Protein AF-X1LQK5-F1 (afdb_monomer)

Organism: NCBI:txid412755

Radius of gyration: 18.45 Å; Cα contacts (8 Å, |Δi|>4): 143; chains: 1; bounding box: 46×51×40 Å

Sequence (132 aa):
MKFNLIEPLRYLFKDEVREVGLALSLPEDMVWRQPFPGPGLAIRIIGEVTKERLEILRAADWIVMNEIKKAKLYRQLWQSFAVLTGVKSVGVMGDHRTYGYLIAVRAINSEDAMTADWARLPYDLLARIPGR

Nearest PDB structures (foldseek):
  7sbc-assembly1_C  TM=9.625E-01  e=1.077E-14  Acinetobacter baumannii
  6jp9-assembly2_C  TM=9.704E-01  e=4.223E-14  Methanocaldococcus jannaschii DSM 2661
  1gpm-assembly1_C  TM=9.189E-01  e=8.361E-14  Escherichia coli K-12
  7mo6-assembly1_A  TM=9.109E-01  e=9.418E-13  Aspergillus fumigatus Af293
  7mo6-assembly1_B-2  TM=9.256E-01  e=2.706E-12  Aspergillus fumigatus Af293

Foldseek 3Di:
DDDDDDDPCVPPDLVRVLVVCVVVVHDNCVSLPADADPVGCCVLEADDDDPVLVVVQVVLFCLFQVLCVVVVCRNVWNDKGKGFYPDWDWDDDPPDIDIDTDIDIFTWHDDPVPDIDGDPDDVVSVVVSVVD

Structure (mmCIF, N/CA/C/O backbone):
data_AF-X1LQK5-F1
#
_entry.id   AF-X1LQK5-F1
#
loop_
_atom_site.group_PDB
_atom_site.id
_atom_site.type_symbol
_atom_site.label_atom_id
_atom_site.label_alt_id
_atom_site.label_comp_id
_atom_site.label_asym_id
_atom_site.label_entity_id
_atom_site.label_seq_id
_atom_site.pdbx_PDB_ins_code
_atom_site.Cartn_x
_atom_site.Cartn_y
_atom_site.Cartn_z
_atom_site.occupancy
_atom_site.B_iso_or_equiv
_atom_site.auth_seq_id
_atom_site.auth_comp_id
_atom_site.auth_asym_id
_atom_site.auth_atom_id
_atom_site.pdbx_PDB_model_num
ATOM 1 N N . MET A 1 1 ? 11.886 -32.932 7.835 1.00 56.44 1 MET A N 1
ATOM 2 C CA . MET A 1 1 ? 12.072 -33.051 6.371 1.00 56.44 1 MET A CA 1
ATOM 3 C C . MET A 1 1 ? 13.281 -32.221 5.970 1.00 56.44 1 MET A C 1
ATOM 5 O O . MET A 1 1 ? 13.381 -31.095 6.438 1.00 56.44 1 MET A O 1
ATOM 9 N N . LYS A 1 2 ? 14.203 -32.768 5.167 1.00 82.00 2 LYS A N 1
ATOM 10 C CA . LYS A 1 2 ? 15.262 -31.988 4.508 1.00 82.00 2 LYS A CA 1
ATOM 11 C C . LYS A 1 2 ? 14.814 -31.759 3.069 1.00 82.00 2 LYS A C 1
ATOM 13 O O . LYS A 1 2 ? 14.712 -32.720 2.315 1.00 82.00 2 LYS A O 1
ATOM 18 N N . PHE A 1 3 ? 14.475 -30.521 2.736 1.00 93.44 3 PHE A N 1
ATOM 19 C CA . PHE A 1 3 ? 14.130 -30.126 1.374 1.00 93.44 3 PHE A CA 1
ATOM 20 C C . PHE A 1 3 ? 15.345 -29.497 0.695 1.00 93.44 3 PHE A C 1
ATOM 22 O O . PHE A 1 3 ? 16.154 -28.851 1.360 1.00 93.44 3 PHE A O 1
ATOM 29 N N . ASN A 1 4 ? 15.442 -29.671 -0.623 1.00 94.12 4 ASN A N 1
ATOM 30 C CA . ASN A 1 4 ? 16.417 -28.969 -1.452 1.00 94.12 4 ASN A CA 1
ATOM 31 C C . ASN A 1 4 ? 15.799 -27.660 -1.956 1.00 94.12 4 ASN A C 1
ATOM 33 O O . ASN A 1 4 ? 14.667 -27.660 -2.442 1.00 94.12 4 ASN A O 1
ATOM 37 N N . LEU A 1 5 ? 16.541 -26.558 -1.844 1.00 95.38 5 LEU A N 1
ATOM 38 C CA . LEU A 1 5 ? 16.133 -25.250 -2.350 1.00 95.38 5 LEU A CA 1
ATOM 39 C C . LEU A 1 5 ? 16.508 -25.131 -3.835 1.00 95.38 5 LEU A C 1
ATOM 41 O O . LEU A 1 5 ? 17.668 -25.327 -4.193 1.00 95.38 5 LEU A O 1
ATOM 45 N N . ILE A 1 6 ? 15.534 -24.800 -4.686 1.00 96.38 6 ILE A N 1
ATOM 46 C CA . ILE A 1 6 ? 15.741 -24.516 -6.112 1.00 96.38 6 ILE A CA 1
ATOM 47 C C . ILE A 1 6 ? 15.308 -23.070 -6.370 1.00 96.38 6 ILE A C 1
ATOM 49 O O . ILE A 1 6 ? 14.157 -22.718 -6.118 1.00 96.38 6 ILE A O 1
ATOM 53 N N . GLU A 1 7 ? 16.221 -22.243 -6.882 1.00 97.00 7 GLU A N 1
ATOM 54 C CA . GLU A 1 7 ? 16.015 -20.804 -7.114 1.00 97.00 7 GLU A CA 1
ATOM 55 C C . GLU A 1 7 ? 16.122 -20.479 -8.619 1.00 97.00 7 GLU A C 1
ATOM 57 O O . GLU A 1 7 ? 17.139 -19.949 -9.068 1.00 97.00 7 GLU A O 1
ATOM 62 N N . PRO A 1 8 ? 15.102 -20.799 -9.439 1.00 96.06 8 PRO A N 1
ATOM 63 C CA . PRO A 1 8 ? 15.199 -20.729 -10.904 1.00 96.06 8 PRO A CA 1
ATOM 64 C C . PRO A 1 8 ? 15.409 -19.309 -11.452 1.00 96.06 8 PRO A C 1
ATOM 66 O O . PRO A 1 8 ? 15.861 -19.147 -12.579 1.00 96.06 8 PRO A O 1
ATOM 69 N N . LEU A 1 9 ? 15.093 -18.284 -10.657 1.00 96.69 9 LEU A N 1
ATOM 70 C CA . LEU A 1 9 ? 15.198 -16.872 -11.036 1.00 96.69 9 LEU A CA 1
ATOM 71 C C . LEU A 1 9 ? 16.442 -16.187 -10.448 1.00 96.69 9 LEU A C 1
ATOM 73 O O . LEU A 1 9 ? 16.568 -14.973 -10.553 1.00 96.69 9 LEU A O 1
ATOM 77 N N . ARG A 1 10 ? 17.351 -16.934 -9.801 1.00 96.31 10 ARG A N 1
ATOM 78 C CA . ARG A 1 10 ? 18.482 -16.372 -9.037 1.00 96.31 10 ARG A CA 1
ATOM 79 C C . ARG A 1 10 ? 19.419 -15.481 -9.860 1.00 96.31 10 ARG A C 1
ATOM 81 O O . ARG A 1 10 ? 20.050 -14.595 -9.294 1.00 96.31 10 ARG A O 1
ATOM 88 N N . TYR A 1 11 ? 19.533 -15.743 -11.159 1.00 96.69 11 TYR A N 1
ATOM 89 C CA . TYR A 1 11 ? 20.424 -15.015 -12.065 1.00 96.69 11 TYR A CA 1
ATOM 90 C C . TYR A 1 11 ? 19.730 -13.888 -12.835 1.00 96.69 11 TYR A C 1
ATOM 92 O O . TYR A 1 11 ? 20.365 -13.298 -13.699 1.00 96.69 11 TYR A O 1
ATOM 100 N N . LEU A 1 12 ? 18.454 -13.613 -12.547 1.00 95.81 12 LEU A N 1
ATOM 101 C CA . LEU A 1 12 ? 17.672 -12.591 -13.234 1.00 95.81 12 LEU A CA 1
ATOM 102 C C . LEU A 1 12 ? 17.447 -11.373 -12.333 1.00 95.81 12 LEU A C 1
ATOM 104 O O . LEU A 1 12 ? 17.091 -11.505 -11.157 1.00 95.81 12 LEU A O 1
ATOM 108 N N . PHE A 1 13 ? 17.581 -10.184 -12.908 1.00 92.88 13 PHE A N 1
ATOM 109 C CA . PHE A 1 13 ? 17.154 -8.926 -12.312 1.00 92.88 13 PHE A CA 1
ATOM 110 C C . PHE A 1 13 ? 15.636 -8.727 -12.427 1.00 92.88 13 PHE A C 1
ATOM 112 O O . PHE A 1 13 ? 14.898 -9.505 -13.036 1.00 92.88 13 PHE A O 1
ATOM 119 N N . LYS A 1 14 ? 15.115 -7.696 -11.753 1.00 90.69 14 LYS A N 1
ATOM 120 C CA . LYS A 1 14 ? 13.665 -7.508 -11.593 1.00 90.69 14 LYS A CA 1
ATOM 121 C C . LYS A 1 14 ? 12.948 -7.219 -12.914 1.00 90.69 14 LYS A C 1
ATOM 123 O O . LYS A 1 14 ? 11.799 -7.624 -13.071 1.00 90.69 14 LYS A O 1
ATOM 128 N N . ASP A 1 15 ? 13.589 -6.482 -13.804 1.00 92.12 15 ASP A N 1
ATOM 129 C CA . ASP A 1 15 ? 13.175 -6.216 -15.180 1.00 92.12 15 ASP A CA 1
ATOM 130 C C . ASP A 1 15 ? 13.166 -7.495 -16.026 1.00 92.12 15 ASP A C 1
ATOM 132 O O . ASP A 1 15 ? 12.126 -7.816 -16.598 1.00 92.12 15 ASP A O 1
ATOM 136 N N . GLU A 1 16 ? 14.227 -8.299 -15.981 1.00 96.56 16 GLU A N 1
ATOM 137 C CA . GLU A 1 16 ? 14.295 -9.585 -16.694 1.00 96.56 16 GLU A CA 1
ATOM 138 C C . GLU A 1 16 ? 13.205 -10.563 -16.216 1.00 96.56 16 GLU A C 1
ATOM 140 O O . GLU A 1 16 ? 12.517 -11.204 -17.011 1.00 96.56 16 GLU A O 1
ATOM 145 N N . VAL A 1 17 ? 12.950 -10.626 -14.902 1.00 96.56 17 VAL A N 1
ATOM 146 C CA . VAL A 1 17 ? 11.844 -11.426 -14.341 1.00 96.56 17 VAL A CA 1
ATOM 147 C C . VAL A 1 17 ? 10.480 -10.951 -14.859 1.00 96.56 17 VAL A C 1
ATOM 149 O O . VAL A 1 17 ? 9.570 -11.767 -15.032 1.00 96.56 17 VAL A O 1
ATOM 152 N N . ARG A 1 18 ? 10.302 -9.646 -15.111 1.00 95.50 18 ARG A N 1
ATOM 153 C CA . ARG A 1 18 ? 9.052 -9.121 -15.685 1.00 95.50 18 ARG A CA 1
ATOM 154 C C . ARG A 1 18 ? 8.891 -9.544 -17.140 1.00 95.50 18 ARG A C 1
ATOM 156 O O . ARG A 1 18 ? 7.794 -9.959 -17.506 1.00 95.50 18 ARG A O 1
ATOM 163 N N . GLU A 1 19 ? 9.953 -9.486 -17.937 1.00 96.88 19 GLU A N 1
ATOM 164 C CA . GLU A 1 19 ? 9.940 -9.940 -19.333 1.00 96.88 19 GLU A CA 1
ATOM 165 C C . GLU A 1 19 ? 9.590 -11.424 -19.440 1.00 96.88 19 GLU A C 1
ATOM 167 O O . GLU A 1 19 ? 8.695 -11.792 -20.202 1.00 96.88 19 GLU A O 1
ATOM 172 N N . VAL A 1 20 ? 10.201 -12.265 -18.597 1.00 97.38 20 VAL A N 1
ATOM 173 C CA . VAL A 1 20 ? 9.849 -13.689 -18.491 1.00 97.38 20 VAL A CA 1
ATOM 174 C C . VAL A 1 20 ? 8.370 -13.860 -18.139 1.00 97.38 20 VAL A C 1
ATOM 176 O O . VAL A 1 20 ? 7.677 -14.667 -18.756 1.00 97.38 20 VAL A O 1
ATOM 179 N N . GLY A 1 21 ? 7.853 -13.081 -17.184 1.00 97.19 21 GLY A N 1
ATOM 180 C CA . GLY A 1 21 ? 6.438 -13.116 -16.816 1.00 97.19 21 GLY A CA 1
ATOM 181 C C . GLY A 1 21 ? 5.501 -12.799 -17.987 1.00 97.19 21 GLY A C 1
ATOM 182 O O . GLY A 1 21 ? 4.507 -13.498 -18.180 1.00 97.19 21 GLY A O 1
ATOM 183 N N . LEU A 1 22 ? 5.833 -11.791 -18.796 1.00 97.12 22 LEU A N 1
ATOM 184 C CA . LEU A 1 22 ? 5.057 -11.429 -19.987 1.00 97.12 22 LEU A CA 1
ATOM 185 C C . LEU A 1 22 ? 5.143 -12.505 -21.078 1.00 97.12 22 LEU A C 1
ATOM 187 O O . LEU A 1 22 ? 4.121 -12.856 -21.661 1.00 97.12 22 LEU A O 1
ATOM 191 N N . ALA A 1 23 ? 6.327 -13.077 -21.314 1.00 97.38 23 ALA A N 1
ATOM 192 C CA . ALA A 1 23 ? 6.515 -14.168 -22.272 1.00 97.38 23 ALA A CA 1
ATOM 193 C C . ALA A 1 23 ? 5.710 -15.425 -21.892 1.00 97.38 23 ALA A C 1
ATOM 195 O O . ALA A 1 23 ? 5.200 -16.133 -22.758 1.00 97.38 23 ALA A O 1
ATOM 196 N N . LEU A 1 24 ? 5.528 -15.665 -20.590 1.00 97.56 24 LEU A N 1
ATOM 197 C CA . LEU A 1 24 ? 4.669 -16.722 -20.048 1.00 97.56 24 LEU A CA 1
ATOM 198 C C . LEU A 1 24 ? 3.173 -16.360 -20.031 1.00 97.56 24 LEU A C 1
ATOM 200 O O . LEU A 1 24 ? 2.372 -17.111 -19.478 1.00 97.56 24 LEU A 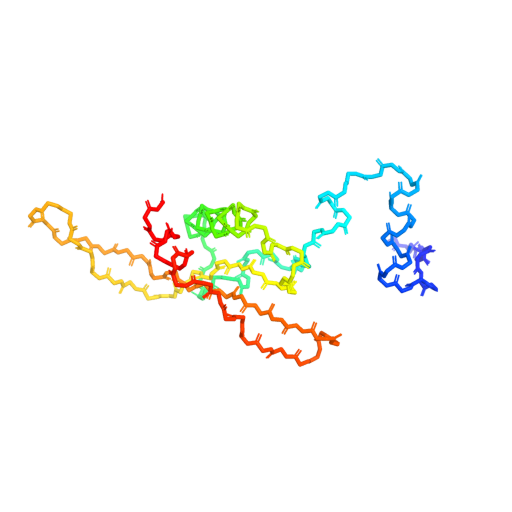O 1
ATOM 204 N N . SER A 1 25 ? 2.779 -15.234 -20.636 1.00 97.62 25 SER A N 1
ATOM 205 C CA . SER A 1 25 ? 1.391 -14.752 -20.690 1.00 97.62 25 SER A CA 1
ATOM 206 C C . SER A 1 25 ? 0.767 -14.479 -19.314 1.00 97.62 25 SER A C 1
ATOM 208 O O . SER A 1 25 ? -0.446 -14.608 -19.134 1.00 97.62 25 SER A O 1
ATOM 210 N N . LEU A 1 26 ? 1.576 -14.087 -18.323 1.00 97.75 26 LEU A N 1
ATOM 211 C CA . LEU A 1 26 ? 1.046 -13.611 -17.047 1.00 97.75 26 LEU A CA 1
ATOM 212 C C . LEU A 1 26 ? 0.349 -12.250 -17.228 1.00 97.75 26 LEU A C 1
ATOM 214 O O . LEU A 1 26 ? 0.836 -11.416 -17.995 1.00 97.75 26 LEU A O 1
ATOM 218 N N . PRO A 1 27 ? -0.749 -11.980 -16.494 1.00 97.31 27 PRO A N 1
ATOM 219 C CA . PRO A 1 27 ? -1.429 -10.691 -16.554 1.00 97.31 27 PRO A CA 1
ATOM 220 C C . PRO A 1 27 ? -0.487 -9.514 -16.277 1.00 97.31 27 PRO A C 1
ATOM 222 O O . PRO A 1 27 ? 0.271 -9.520 -15.301 1.00 97.31 27 PRO A O 1
ATOM 225 N N . GLU A 1 28 ? -0.552 -8.482 -17.122 1.00 94.75 28 GLU A N 1
ATOM 226 C CA . GLU A 1 28 ? 0.334 -7.317 -17.029 1.00 94.75 28 GLU A CA 1
ATOM 227 C C . GLU A 1 28 ? 0.201 -6.617 -15.664 1.00 94.75 28 GLU A C 1
ATOM 229 O O . GLU A 1 28 ? 1.194 -6.244 -15.038 1.00 94.75 28 GLU A O 1
ATOM 234 N N . ASP A 1 29 ? -1.016 -6.499 -15.141 1.00 92.81 29 ASP A N 1
ATOM 235 C CA . ASP A 1 29 ? -1.280 -5.892 -13.836 1.00 92.81 29 ASP A CA 1
ATOM 236 C C . ASP A 1 29 ? -0.639 -6.661 -12.669 1.00 92.81 29 ASP A C 1
ATOM 238 O O . ASP A 1 29 ? -0.292 -6.056 -11.650 1.00 92.81 29 ASP A O 1
ATOM 242 N N . MET A 1 30 ? -0.425 -7.971 -12.824 1.00 94.62 30 MET A N 1
ATOM 243 C CA . MET A 1 30 ? 0.315 -8.791 -11.869 1.00 94.62 30 MET A CA 1
ATOM 244 C C . MET A 1 30 ? 1.829 -8.600 -12.010 1.00 94.62 30 MET A C 1
ATOM 246 O O . MET A 1 30 ? 2.516 -8.426 -11.001 1.00 94.62 30 MET A O 1
ATOM 250 N N . VAL A 1 31 ? 2.350 -8.600 -13.242 1.00 96.12 31 VAL A N 1
ATOM 251 C CA . VAL A 1 31 ? 3.786 -8.427 -13.534 1.00 96.12 31 VAL A CA 1
ATOM 252 C C . VAL A 1 31 ? 4.298 -7.066 -13.046 1.00 96.12 31 VAL A C 1
ATOM 254 O O . VAL A 1 31 ? 5.375 -6.962 -12.450 1.00 96.12 31 VAL A O 1
ATOM 257 N N . TRP A 1 32 ? 3.497 -6.020 -13.245 1.00 93.88 32 TRP A N 1
ATOM 258 C CA . TRP A 1 32 ? 3.825 -4.641 -12.876 1.00 93.88 32 TRP A CA 1
ATOM 259 C C . TRP A 1 32 ? 3.277 -4.222 -11.511 1.00 93.88 32 TRP A C 1
ATOM 261 O O . TRP A 1 32 ? 3.302 -3.038 -11.169 1.00 93.88 32 TRP A O 1
ATOM 271 N N . ARG A 1 33 ? 2.797 -5.173 -10.704 1.00 95.31 33 ARG A N 1
ATOM 272 C CA . ARG A 1 33 ? 2.317 -4.882 -9.354 1.00 95.31 33 ARG A CA 1
ATOM 273 C C . ARG A 1 33 ? 3.447 -4.302 -8.501 1.00 95.31 33 ARG A C 1
ATOM 275 O O . ARG A 1 33 ? 4.557 -4.838 -8.466 1.00 95.31 33 ARG A O 1
ATOM 282 N N . GLN A 1 34 ? 3.139 -3.230 -7.774 1.00 95.44 34 GLN A N 1
ATOM 283 C CA . GLN A 1 34 ? 4.045 -2.663 -6.775 1.00 95.44 34 GLN A CA 1
ATOM 284 C C . GLN A 1 34 ? 4.418 -3.722 -5.719 1.00 95.44 34 GLN A C 1
ATOM 286 O O . GLN A 1 34 ? 3.603 -4.600 -5.407 1.00 95.44 34 GLN A O 1
ATOM 291 N N . PRO A 1 35 ? 5.631 -3.656 -5.143 1.00 93.56 35 PRO A N 1
ATOM 292 C CA . PRO A 1 35 ? 6.057 -4.613 -4.133 1.00 93.56 35 PRO A CA 1
ATOM 293 C C . PRO A 1 35 ? 5.140 -4.565 -2.906 1.00 93.56 35 PRO A C 1
ATOM 295 O O . PRO A 1 35 ? 4.791 -3.492 -2.403 1.00 93.56 35 PRO A O 1
ATOM 298 N N . PHE A 1 36 ? 4.772 -5.747 -2.412 1.00 95.81 36 PHE A N 1
ATOM 299 C CA . PHE A 1 36 ? 3.947 -5.928 -1.222 1.00 95.81 36 PHE A CA 1
ATOM 300 C C . PHE A 1 36 ? 4.744 -6.711 -0.169 1.00 95.81 36 PHE A C 1
ATOM 302 O O . PHE A 1 36 ? 5.326 -7.743 -0.507 1.00 95.81 36 PHE A O 1
ATOM 309 N N . PRO A 1 37 ? 4.824 -6.224 1.080 1.00 95.19 37 PRO A N 1
ATOM 310 C CA . PRO A 1 37 ? 5.684 -6.813 2.103 1.00 95.19 37 PRO A CA 1
ATOM 311 C C . PRO A 1 37 ? 5.188 -8.200 2.531 1.00 95.19 37 PRO A C 1
ATOM 313 O O . PRO A 1 37 ? 3.984 -8.445 2.554 1.00 95.19 37 PRO A O 1
ATOM 316 N N . GLY A 1 38 ? 6.105 -9.081 2.945 1.00 96.38 38 GLY A N 1
ATOM 317 C CA . GLY A 1 38 ? 5.774 -10.433 3.425 1.00 96.38 38 GLY A CA 1
ATOM 318 C C . GLY A 1 38 ? 4.751 -10.455 4.576 1.00 96.38 38 GLY A C 1
ATOM 319 O O . GLY A 1 38 ? 3.735 -11.133 4.453 1.00 96.38 38 GLY A O 1
ATOM 320 N N . PRO A 1 39 ? 4.932 -9.655 5.647 1.00 96.56 39 PRO A N 1
ATOM 321 C CA . PRO A 1 39 ? 3.929 -9.493 6.712 1.00 96.56 39 PRO A CA 1
ATOM 322 C C . PRO A 1 39 ? 2.619 -8.803 6.275 1.00 96.56 39 PRO A C 1
ATOM 324 O O . PRO A 1 39 ? 1.679 -8.671 7.059 1.00 96.56 39 PRO A O 1
ATOM 327 N N . GLY A 1 40 ? 2.554 -8.313 5.036 1.00 96.75 40 GLY A N 1
ATOM 328 C CA . GLY A 1 40 ? 1.379 -7.705 4.433 1.00 96.75 40 GLY A CA 1
ATOM 329 C C . GLY A 1 40 ? 0.857 -6.471 5.161 1.00 96.75 40 GLY A C 1
ATOM 330 O O . GLY A 1 40 ? 1.601 -5.538 5.465 1.00 96.75 40 GLY A O 1
ATOM 331 N N . LEU A 1 41 ? -0.453 -6.450 5.413 1.00 97.69 41 LEU A N 1
ATOM 332 C CA . LEU A 1 41 ? -1.131 -5.307 6.031 1.00 97.69 41 LEU A CA 1
ATOM 333 C C . LEU A 1 41 ? -0.784 -5.122 7.512 1.00 97.69 41 LEU A C 1
ATOM 335 O O . LEU A 1 41 ? -0.994 -4.033 8.035 1.00 97.69 41 LEU A O 1
ATOM 339 N N . ALA A 1 42 ? -0.230 -6.139 8.181 1.00 97.50 42 ALA A N 1
ATOM 340 C CA . ALA A 1 42 ? 0.105 -6.056 9.600 1.00 97.50 42 ALA A CA 1
ATOM 341 C C . ALA A 1 42 ? 1.083 -4.907 9.889 1.00 97.50 42 ALA A C 1
ATOM 343 O O . ALA A 1 42 ? 0.879 -4.151 10.829 1.00 97.50 42 ALA A O 1
ATOM 344 N N . ILE A 1 43 ? 2.081 -4.700 9.022 1.00 97.31 43 ILE A N 1
ATOM 345 C CA . ILE A 1 43 ? 3.058 -3.607 9.175 1.00 97.31 43 ILE A CA 1
ATOM 346 C C . ILE A 1 43 ? 2.548 -2.247 8.675 1.00 97.31 43 ILE A C 1
ATOM 348 O O . ILE A 1 43 ? 3.263 -1.250 8.734 1.00 97.31 43 ILE A O 1
ATOM 352 N N . ARG A 1 44 ? 1.324 -2.199 8.143 1.00 98.31 44 ARG A N 1
ATOM 353 C CA . ARG A 1 44 ? 0.632 -0.968 7.737 1.00 98.31 44 ARG A CA 1
ATOM 354 C C . ARG A 1 44 ? -0.412 -0.531 8.770 1.00 98.31 44 ARG A C 1
ATOM 356 O O . ARG A 1 44 ? -1.106 0.458 8.551 1.00 98.31 44 ARG A O 1
ATOM 363 N N . ILE A 1 45 ? -0.526 -1.250 9.886 1.00 98.38 45 ILE A N 1
ATOM 364 C CA . ILE A 1 45 ? -1.325 -0.866 11.047 1.00 98.38 45 ILE A CA 1
ATOM 365 C C . ILE A 1 45 ? -0.354 -0.476 12.154 1.00 98.38 45 ILE A C 1
ATOM 367 O O . ILE A 1 45 ? 0.484 -1.272 12.564 1.00 98.38 45 ILE A O 1
ATOM 371 N N . ILE A 1 46 ? -0.470 0.749 12.659 1.00 97.62 46 ILE A N 1
ATOM 372 C CA . ILE A 1 46 ? 0.300 1.167 13.830 1.00 97.62 46 ILE A CA 1
ATOM 373 C C . ILE A 1 46 ? -0.409 0.650 15.082 1.00 97.62 46 ILE A C 1
ATOM 375 O O . ILE A 1 46 ? -1.557 1.018 15.344 1.00 97.62 46 ILE A O 1
ATOM 379 N N . GLY A 1 47 ? 0.271 -0.205 15.845 1.00 95.50 47 GLY A N 1
ATOM 380 C CA . GLY A 1 47 ? -0.266 -0.845 17.047 1.00 95.50 47 GLY A CA 1
ATOM 381 C C . GLY A 1 47 ? -0.879 -2.217 16.769 1.00 95.50 47 GLY A C 1
ATOM 382 O O . GLY A 1 47 ? -0.427 -2.945 15.890 1.00 95.50 47 GLY A O 1
ATOM 383 N N . GLU A 1 48 ? -1.898 -2.583 17.546 1.00 96.38 48 GLU A N 1
ATOM 384 C CA . GLU A 1 48 ? -2.501 -3.917 17.494 1.00 96.38 48 GLU A CA 1
ATOM 385 C C . GLU A 1 48 ? -3.188 -4.207 16.149 1.00 96.38 48 GLU A C 1
ATOM 387 O O . GLU A 1 48 ? -3.888 -3.361 15.579 1.00 96.38 48 GLU A O 1
ATOM 392 N N . VAL A 1 49 ? -3.011 -5.435 15.658 1.00 98.00 49 VAL A N 1
ATOM 393 C CA . VAL A 1 49 ? -3.621 -5.934 14.424 1.00 98.00 49 VAL A CA 1
ATOM 394 C C . VAL A 1 49 ? -4.867 -6.742 14.774 1.00 98.00 49 VAL A C 1
ATOM 396 O O . VAL A 1 49 ? -4.781 -7.912 15.136 1.00 98.00 49 VAL A O 1
ATOM 399 N N . THR A 1 50 ? -6.036 -6.122 14.628 1.00 98.12 50 THR A N 1
ATOM 400 C CA . THR A 1 50 ? -7.338 -6.780 14.813 1.00 98.12 50 THR A CA 1
ATOM 401 C C . THR A 1 50 ? -8.055 -6.964 13.476 1.00 98.12 50 THR A C 1
ATOM 403 O O . THR A 1 50 ? -7.742 -6.296 12.485 1.00 98.12 50 THR A O 1
ATOM 406 N N . LYS A 1 51 ? -9.046 -7.865 13.429 1.00 98.12 51 LYS A N 1
ATOM 407 C CA . LYS A 1 51 ? -9.856 -8.107 12.223 1.00 98.12 51 LYS A CA 1
ATOM 408 C C . LYS A 1 51 ? -10.544 -6.831 11.723 1.00 98.12 51 LYS A C 1
ATOM 410 O O . LYS A 1 51 ? -10.458 -6.529 10.538 1.00 98.12 51 LYS A O 1
ATOM 415 N N . GLU A 1 52 ? -11.140 -6.065 12.631 1.00 97.25 52 GLU A N 1
ATOM 416 C CA . GLU A 1 52 ? -11.804 -4.791 12.334 1.00 97.25 52 GLU A CA 1
ATOM 417 C C . GLU A 1 52 ? -10.824 -3.766 11.739 1.00 97.25 52 GLU A C 1
ATOM 419 O O . GLU A 1 52 ? -11.070 -3.185 10.684 1.00 97.25 52 GLU A O 1
ATOM 424 N N . ARG A 1 53 ? -9.648 -3.596 12.357 1.00 97.69 53 ARG A N 1
ATOM 425 C CA . ARG A 1 53 ? -8.604 -2.683 11.860 1.00 97.69 53 ARG A CA 1
ATOM 426 C C . ARG A 1 53 ? -8.094 -3.101 10.479 1.00 97.69 53 ARG A C 1
ATOM 428 O O . ARG A 1 53 ? -7.836 -2.249 9.631 1.00 97.69 53 ARG A O 1
ATOM 435 N N . LEU A 1 54 ? -7.986 -4.405 10.228 1.00 98.25 54 LEU A N 1
ATOM 436 C CA . LEU A 1 54 ? -7.647 -4.937 8.909 1.00 98.25 54 LEU A CA 1
ATOM 437 C C . LEU A 1 54 ? -8.737 -4.658 7.870 1.00 98.25 54 LEU A C 1
ATOM 439 O O . LEU A 1 54 ? -8.402 -4.366 6.727 1.00 98.25 54 LEU A O 1
ATOM 443 N N . GLU A 1 55 ? -10.016 -4.754 8.226 1.00 98.19 55 GLU A N 1
ATOM 444 C CA . GLU A 1 55 ? -11.128 -4.431 7.321 1.00 98.19 55 GLU A CA 1
ATOM 445 C C . GLU A 1 55 ? -11.113 -2.951 6.926 1.00 98.19 55 GLU A C 1
ATOM 447 O O . GLU A 1 55 ? -11.145 -2.645 5.733 1.00 98.19 55 GLU A O 1
ATOM 452 N N . ILE A 1 56 ? -10.927 -2.052 7.898 1.00 97.50 56 ILE A N 1
ATOM 453 C CA . ILE A 1 56 ? -10.780 -0.609 7.656 1.00 97.50 56 ILE A CA 1
ATOM 454 C C . ILE A 1 56 ? -9.596 -0.338 6.724 1.00 97.50 56 ILE A C 1
ATOM 456 O O . ILE A 1 56 ? -9.730 0.361 5.719 1.00 97.50 56 ILE A O 1
ATOM 460 N N . LEU A 1 57 ? -8.430 -0.915 7.030 1.00 98.44 57 LEU A N 1
ATOM 461 C CA . LEU A 1 57 ? -7.235 -0.700 6.225 1.00 98.44 57 LEU A CA 1
ATOM 462 C C . LEU A 1 57 ? -7.382 -1.266 4.806 1.00 98.44 57 LEU A C 1
ATOM 464 O O . LEU A 1 57 ? -6.937 -0.622 3.863 1.00 98.44 57 LEU A O 1
ATOM 468 N N . ARG A 1 58 ? -8.009 -2.436 4.623 1.00 98.56 58 ARG A N 1
ATOM 469 C CA . ARG A 1 58 ? -8.261 -3.001 3.284 1.00 98.56 58 ARG A CA 1
ATOM 470 C C . ARG A 1 58 ? -9.124 -2.072 2.437 1.00 98.56 58 ARG A C 1
ATOM 472 O O . ARG A 1 58 ? -8.805 -1.868 1.269 1.00 98.56 58 ARG A O 1
ATOM 479 N N . ALA A 1 59 ? -10.186 -1.515 3.019 1.00 98.25 59 ALA A N 1
ATOM 480 C CA . ALA A 1 59 ? -11.056 -0.575 2.321 1.00 98.25 59 ALA A CA 1
ATOM 481 C C . ALA A 1 59 ? -10.289 0.699 1.927 1.00 98.25 59 ALA A C 1
ATOM 483 O O . ALA A 1 59 ? -10.295 1.090 0.760 1.00 98.25 59 ALA A O 1
ATOM 484 N N . ALA A 1 60 ? -9.550 1.289 2.872 1.00 98.19 60 ALA A N 1
ATOM 485 C CA . ALA A 1 60 ? -8.749 2.485 2.623 1.00 98.19 60 ALA A CA 1
ATOM 486 C C . ALA A 1 60 ? -7.647 2.255 1.570 1.00 98.19 60 ALA A C 1
ATOM 488 O O . ALA A 1 60 ? -7.466 3.074 0.670 1.00 98.19 60 ALA A O 1
ATOM 489 N N . ASP A 1 61 ? -6.927 1.131 1.645 1.00 98.31 61 ASP A N 1
ATOM 490 C CA . ASP A 1 61 ? -5.875 0.781 0.683 1.00 98.31 61 ASP A CA 1
ATOM 491 C C . ASP A 1 61 ? -6.459 0.570 -0.718 1.00 98.31 61 ASP A C 1
ATOM 493 O O . ASP A 1 61 ? -5.896 1.058 -1.697 1.00 98.31 61 ASP A O 1
ATOM 497 N N . TRP A 1 62 ? -7.630 -0.071 -0.822 1.00 98.19 62 TRP A N 1
ATOM 498 C CA . TRP A 1 62 ? -8.335 -0.213 -2.095 1.00 98.19 62 TRP A CA 1
ATOM 499 C C . TRP A 1 62 ? -8.685 1.146 -2.709 1.00 98.19 62 TR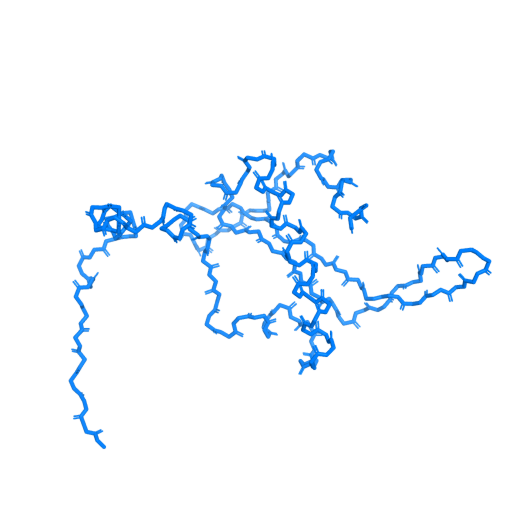P A C 1
ATOM 501 O O . TRP A 1 62 ? -8.426 1.346 -3.896 1.00 98.19 62 TRP A O 1
ATOM 511 N N . ILE A 1 63 ? -9.202 2.093 -1.917 1.00 98.44 63 ILE A N 1
ATOM 512 C CA . ILE A 1 63 ? -9.525 3.450 -2.386 1.00 98.44 63 ILE A CA 1
ATOM 513 C C . ILE A 1 63 ? -8.269 4.149 -2.918 1.00 98.44 63 ILE A C 1
ATOM 515 O O . ILE A 1 63 ? -8.261 4.604 -4.064 1.00 98.44 63 ILE A O 1
ATOM 519 N N . VAL A 1 64 ? -7.192 4.186 -2.124 1.00 98.31 64 VAL A N 1
ATOM 520 C CA . VAL A 1 64 ? -5.918 4.818 -2.513 1.00 98.31 64 VAL A CA 1
ATOM 521 C C . VAL A 1 64 ? -5.399 4.223 -3.821 1.00 98.31 64 VAL A C 1
ATOM 523 O O . VAL A 1 64 ? -5.074 4.949 -4.762 1.00 98.31 64 VAL A O 1
ATOM 526 N N . MET A 1 65 ? -5.367 2.894 -3.911 1.00 97.19 65 MET A N 1
ATOM 527 C CA . MET A 1 65 ? -4.854 2.178 -5.077 1.00 97.19 65 MET A CA 1
ATOM 528 C C . MET A 1 65 ? -5.719 2.395 -6.317 1.00 97.19 65 MET A C 1
ATOM 530 O O . MET A 1 65 ? -5.192 2.579 -7.415 1.00 97.19 65 MET A O 1
ATOM 534 N N . ASN A 1 66 ? -7.042 2.390 -6.160 1.00 97.69 66 ASN A N 1
ATOM 535 C CA . ASN A 1 66 ? -7.985 2.602 -7.249 1.00 97.69 66 ASN A CA 1
ATOM 536 C C . ASN A 1 66 ? -7.869 4.019 -7.823 1.00 97.69 66 ASN A C 1
ATOM 538 O O . ASN A 1 66 ? -7.766 4.184 -9.038 1.00 97.69 66 ASN A O 1
ATOM 542 N N . GLU A 1 67 ? -7.817 5.044 -6.972 1.00 98.25 67 GLU A N 1
ATOM 543 C CA . GLU A 1 67 ? -7.704 6.434 -7.427 1.00 98.25 67 GLU A CA 1
ATOM 544 C C . GLU A 1 67 ? -6.331 6.723 -8.062 1.00 98.25 67 GLU A C 1
ATOM 546 O O . GLU A 1 67 ? -6.261 7.403 -9.087 1.00 98.25 67 GLU A O 1
ATOM 551 N N . ILE A 1 68 ? -5.245 6.125 -7.556 1.00 97.94 68 ILE A N 1
ATOM 552 C CA . ILE A 1 68 ? -3.915 6.203 -8.189 1.00 97.94 68 ILE A CA 1
ATOM 553 C C . ILE A 1 68 ? -3.890 5.525 -9.564 1.00 97.94 68 ILE A C 1
ATOM 555 O O . ILE A 1 68 ? -3.298 6.058 -10.510 1.00 97.94 68 ILE A O 1
ATOM 559 N N . LYS A 1 69 ? -4.547 4.366 -9.709 1.00 96.62 69 LYS A N 1
ATOM 560 C CA . LYS A 1 69 ? -4.692 3.682 -11.003 1.00 96.62 69 LYS A CA 1
ATOM 561 C C . LYS A 1 69 ? -5.511 4.515 -11.988 1.00 96.62 69 LYS A C 1
ATOM 563 O O . LYS A 1 69 ? -5.070 4.700 -13.119 1.00 96.62 69 LYS A O 1
ATOM 568 N N . LYS A 1 70 ? -6.645 5.083 -11.560 1.00 96.94 70 LYS A N 1
ATOM 569 C CA . LYS A 1 70 ? -7.465 5.989 -12.387 1.00 96.94 70 LYS A CA 1
ATOM 570 C C . LYS A 1 70 ? -6.697 7.236 -12.823 1.00 96.94 70 LYS A C 1
ATOM 572 O O . LYS A 1 70 ? -6.851 7.680 -13.956 1.00 96.94 70 LYS A O 1
ATOM 577 N N . ALA A 1 71 ? -5.830 7.761 -11.958 1.00 97.19 71 ALA A N 1
ATOM 578 C CA . ALA A 1 71 ? -4.936 8.870 -12.278 1.00 97.19 71 ALA A CA 1
ATOM 579 C C . ALA A 1 71 ? -3.751 8.475 -13.183 1.00 97.19 71 ALA A C 1
ATOM 581 O O . ALA A 1 71 ? -2.943 9.333 -13.522 1.00 97.19 71 ALA A O 1
ATOM 582 N N . LYS A 1 72 ? -3.632 7.198 -13.579 1.00 96.81 72 LYS A N 1
ATOM 583 C CA . LYS A 1 72 ? -2.536 6.657 -14.404 1.00 96.81 72 LYS A CA 1
ATOM 584 C C . LYS A 1 72 ? -1.140 6.847 -13.784 1.00 96.81 72 LYS A C 1
ATOM 586 O O . LYS A 1 72 ? -0.136 6.843 -14.493 1.0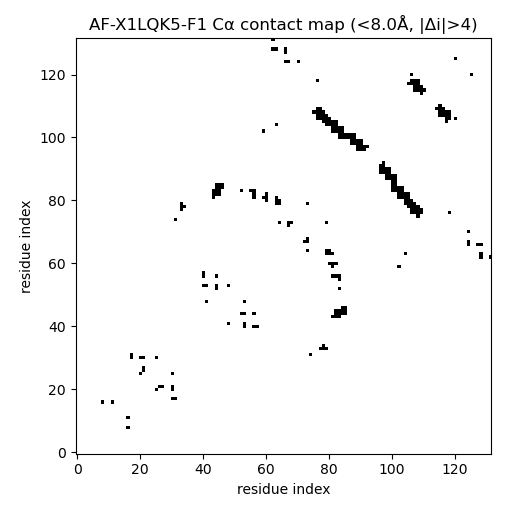0 96.81 72 LYS A O 1
ATOM 591 N N . LEU A 1 73 ? -1.069 6.957 -12.454 1.00 97.00 73 LEU A N 1
ATOM 592 C CA . LEU A 1 73 ? 0.184 7.139 -11.708 1.00 97.00 73 LEU A CA 1
ATOM 593 C C . LEU A 1 73 ? 0.766 5.822 -11.179 1.00 97.00 73 LEU A C 1
ATOM 595 O O . LEU A 1 73 ? 1.918 5.784 -10.766 1.00 97.00 73 LEU A O 1
ATOM 599 N N . TYR A 1 74 ? 0.005 4.724 -11.212 1.00 95.88 74 TYR A N 1
ATOM 600 C CA . TYR A 1 74 ? 0.393 3.461 -10.571 1.00 95.88 74 TYR A CA 1
ATOM 601 C C . TYR A 1 74 ? 1.767 2.922 -11.003 1.00 95.88 74 TYR A C 1
ATOM 603 O O . TYR A 1 74 ? 2.524 2.454 -10.158 1.00 95.88 74 TYR A O 1
ATOM 611 N N . ARG A 1 75 ? 2.091 3.022 -12.301 1.00 93.44 75 ARG A N 1
ATOM 612 C CA . ARG A 1 75 ? 3.385 2.593 -12.867 1.00 93.44 75 ARG A CA 1
ATOM 613 C C . ARG A 1 75 ? 4.515 3.605 -12.673 1.00 93.44 75 ARG A C 1
ATOM 615 O O . ARG A 1 75 ? 5.667 3.246 -12.868 1.00 93.44 75 ARG A O 1
ATOM 622 N N . GLN A 1 76 ? 4.182 4.854 -12.354 1.00 93.88 76 GLN A N 1
ATOM 623 C CA . GLN A 1 76 ? 5.157 5.930 -12.154 1.00 93.88 76 GLN A CA 1
ATOM 624 C C . GLN A 1 76 ? 5.675 5.944 -10.713 1.00 93.88 76 GLN A C 1
ATOM 626 O O . GLN A 1 76 ? 6.803 6.348 -10.462 1.00 93.88 76 GLN A O 1
ATOM 631 N N . LEU A 1 77 ? 4.839 5.498 -9.773 1.00 95.44 77 LEU A N 1
ATOM 632 C CA . LEU A 1 77 ? 5.178 5.402 -8.361 1.00 95.44 77 LEU A CA 1
ATOM 633 C C . LEU A 1 77 ? 5.887 4.083 -8.066 1.00 95.44 77 LEU A C 1
ATOM 635 O O . LEU A 1 77 ? 5.467 3.023 -8.535 1.00 95.44 77 LEU A O 1
ATOM 639 N N . TRP A 1 78 ? 6.895 4.135 -7.197 1.00 94.19 78 TRP A N 1
ATOM 640 C CA . TRP A 1 78 ? 7.534 2.926 -6.679 1.00 94.19 78 TRP A CA 1
ATOM 641 C C . TRP A 1 78 ? 6.578 2.150 -5.768 1.00 94.19 78 TRP A C 1
ATOM 643 O O . TRP A 1 78 ? 6.354 0.950 -5.938 1.00 94.19 78 TRP A O 1
ATOM 653 N N . GLN A 1 79 ? 5.975 2.853 -4.808 1.00 95.69 79 GLN A N 1
ATOM 654 C CA . GLN A 1 79 ? 4.955 2.309 -3.919 1.00 95.69 79 GLN A CA 1
ATOM 655 C C . GLN A 1 79 ? 3.928 3.371 -3.559 1.00 95.69 79 GLN A C 1
ATOM 657 O O . GLN A 1 79 ? 4.259 4.531 -3.322 1.00 95.69 79 GLN A O 1
ATOM 662 N N . SER A 1 80 ? 2.683 2.932 -3.438 1.00 97.69 80 SER A N 1
ATOM 663 C CA . SER A 1 80 ? 1.576 3.720 -2.921 1.00 97.69 80 SER A CA 1
ATOM 664 C C . SER A 1 80 ? 0.642 2.848 -2.095 1.00 97.69 80 SER A C 1
ATOM 666 O O . SER A 1 80 ? 0.278 1.768 -2.552 1.00 97.69 80 SER A O 1
ATOM 668 N N . PHE A 1 81 ? 0.272 3.278 -0.891 1.00 98.06 81 PHE A N 1
ATOM 669 C CA . PHE A 1 81 ? -0.620 2.523 -0.008 1.00 98.06 81 PHE A CA 1
ATOM 670 C C . PHE A 1 81 ? -1.194 3.370 1.131 1.00 98.06 81 PHE A C 1
ATOM 672 O O . PHE A 1 81 ? -0.686 4.450 1.446 1.00 98.06 81 PHE A O 1
ATOM 679 N N . ALA A 1 82 ? -2.238 2.849 1.774 1.00 98.44 82 ALA A N 1
ATOM 680 C CA . ALA A 1 82 ? -2.778 3.392 3.015 1.00 98.44 82 ALA A CA 1
ATOM 681 C C . ALA A 1 82 ? -2.057 2.807 4.243 1.00 98.44 82 ALA A C 1
ATOM 683 O O . ALA A 1 82 ? -1.619 1.653 4.246 1.00 98.44 82 ALA A O 1
ATOM 684 N N . VAL A 1 83 ? -1.963 3.601 5.307 1.00 98.50 83 VAL A N 1
ATOM 685 C CA . VAL A 1 83 ? -1.506 3.188 6.639 1.00 98.50 83 VAL A CA 1
ATOM 686 C C . VAL A 1 83 ? -2.576 3.579 7.650 1.00 98.50 83 VAL A C 1
ATOM 688 O O . VAL A 1 83 ? -2.976 4.741 7.717 1.00 98.50 83 VAL A O 1
ATOM 691 N N . LEU A 1 84 ? -3.029 2.617 8.451 1.00 98.25 84 LEU A N 1
ATOM 692 C CA . LEU A 1 84 ? -3.960 2.869 9.544 1.00 98.25 84 LEU A CA 1
ATOM 693 C C . LEU A 1 84 ? -3.166 3.289 10.774 1.00 98.25 84 LEU A C 1
ATOM 695 O O . LEU A 1 84 ? -2.411 2.497 11.345 1.00 98.25 84 LEU A O 1
ATOM 699 N N . THR A 1 85 ? -3.339 4.534 11.198 1.00 96.62 85 THR A N 1
ATOM 700 C CA . THR A 1 85 ? -2.654 5.018 12.394 1.00 96.62 85 THR A CA 1
ATOM 701 C C . THR A 1 85 ? -3.334 4.506 13.671 1.00 96.62 85 THR A C 1
ATOM 703 O O . THR A 1 85 ? -4.456 3.992 13.666 1.00 96.62 85 THR A O 1
ATOM 706 N N . GLY A 1 86 ? -2.642 4.629 14.804 1.00 90.88 86 GLY A N 1
ATOM 707 C CA . GLY A 1 86 ? -3.216 4.356 16.126 1.00 90.88 86 GLY A CA 1
ATOM 708 C C . GLY A 1 86 ? -4.118 5.481 16.646 1.00 90.88 86 GLY A C 1
ATOM 709 O O . GLY A 1 86 ? -4.671 5.359 17.734 1.00 90.88 86 GLY A O 1
ATOM 710 N N . VAL A 1 87 ? -4.260 6.576 15.892 1.00 94.88 87 VAL A N 1
ATOM 711 C CA . VAL A 1 87 ? -4.917 7.807 16.340 1.00 94.88 87 VAL A CA 1
ATOM 712 C C . VAL A 1 87 ? -6.348 7.859 15.822 1.00 94.88 87 VAL A C 1
ATOM 714 O O . VAL A 1 87 ? -6.619 7.545 14.659 1.00 94.88 87 VAL A O 1
ATOM 717 N N . LYS A 1 88 ? -7.266 8.283 16.695 1.00 93.38 88 LYS A N 1
ATOM 718 C CA . LYS A 1 88 ? -8.634 8.636 16.317 1.00 93.38 88 LYS A CA 1
ATOM 719 C C . LYS A 1 88 ? -8.774 10.150 16.217 1.00 93.38 88 LYS A C 1
ATOM 721 O O . LYS A 1 88 ? -8.230 10.874 17.046 1.00 93.38 88 LYS A O 1
ATOM 726 N N . SER A 1 89 ? -9.518 10.607 15.220 1.00 92.56 89 SER A N 1
ATOM 727 C CA . SER A 1 89 ? -9.883 12.009 15.028 1.00 92.56 89 SER A CA 1
ATOM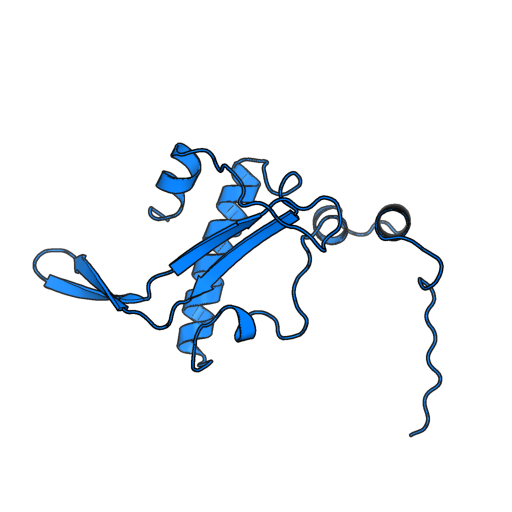 728 C C . SER A 1 89 ? -11.399 12.173 15.065 1.00 92.56 89 SER A C 1
ATOM 730 O O . SER A 1 89 ? -12.142 11.223 14.803 1.00 92.56 89 SER A O 1
ATOM 732 N N . VAL A 1 90 ? -11.846 13.382 15.404 1.00 93.62 90 VAL A N 1
ATOM 733 C CA . VAL A 1 90 ? -13.265 13.737 15.442 1.00 93.62 90 VAL A CA 1
ATOM 734 C C . VAL A 1 90 ? -13.758 14.008 14.024 1.00 93.62 90 VAL A C 1
ATOM 736 O O . VAL A 1 90 ? -13.177 14.813 13.300 1.00 93.62 90 VAL A O 1
ATOM 739 N N . GLY A 1 91 ? -14.848 13.349 13.651 1.00 87.50 91 GLY A N 1
ATOM 740 C CA . GLY A 1 91 ? -15.675 13.679 12.500 1.00 87.50 91 GLY A CA 1
ATOM 741 C C . GLY A 1 91 ? -16.986 14.326 12.941 1.00 87.50 91 GLY A C 1
ATOM 742 O O . GLY A 1 91 ? -17.397 14.225 14.101 1.00 87.50 91 GLY A O 1
ATOM 743 N N . VAL A 1 92 ? -17.651 14.987 11.999 1.00 84.81 92 VAL A N 1
ATOM 744 C CA . VAL A 1 92 ? -19.007 15.512 12.181 1.00 84.81 92 VAL A CA 1
ATOM 745 C C . VAL A 1 92 ? -19.916 14.767 11.217 1.00 84.81 92 VAL A C 1
ATOM 747 O O . VAL A 1 92 ? -19.654 14.744 10.016 1.00 84.81 92 VAL A O 1
ATOM 750 N N . MET A 1 93 ? -20.958 14.131 11.745 1.00 81.44 93 MET A N 1
ATOM 751 C CA . MET A 1 93 ? -21.956 13.424 10.949 1.00 81.44 93 MET A CA 1
ATOM 752 C C . MET A 1 93 ? -23.343 13.891 11.394 1.00 81.44 93 MET A C 1
ATOM 754 O O . MET A 1 93 ? -23.813 13.520 12.471 1.00 81.44 93 MET A O 1
ATOM 758 N N . GLY A 1 94 ? -23.967 14.760 10.591 1.00 85.50 94 GLY A N 1
ATOM 759 C CA . GLY A 1 94 ? -25.147 15.519 11.018 1.00 85.50 94 GLY A CA 1
ATOM 760 C C . GLY A 1 94 ? -24.812 16.413 12.216 1.00 85.50 94 GLY A C 1
ATOM 761 O O . GLY A 1 94 ? -23.796 17.105 12.198 1.00 85.50 94 GLY A O 1
ATOM 762 N N . ASP A 1 95 ? -25.617 16.329 13.276 1.00 88.25 95 ASP A N 1
ATOM 763 C CA . ASP A 1 95 ? -25.429 17.102 14.514 1.00 88.25 95 ASP A CA 1
ATOM 764 C C . ASP A 1 95 ? -24.577 16.375 15.575 1.00 88.25 95 ASP A C 1
ATOM 766 O O . ASP A 1 95 ? -24.392 16.868 16.692 1.00 88.25 95 ASP A O 1
ATOM 770 N N . HIS A 1 96 ? -24.037 15.192 15.256 1.00 85.50 96 HIS A N 1
ATOM 771 C CA . HIS A 1 96 ? -23.266 14.377 16.194 1.00 85.50 96 HIS A CA 1
ATOM 772 C C . HIS A 1 96 ? -21.768 14.360 15.884 1.00 85.50 96 HIS A C 1
ATOM 774 O O . HIS A 1 96 ? -21.327 14.395 14.731 1.00 85.50 96 HIS A O 1
ATOM 780 N N . ARG A 1 97 ? -20.973 14.241 16.954 1.00 89.31 97 ARG A N 1
ATOM 781 C CA . ARG A 1 97 ? -19.531 13.991 16.869 1.00 89.31 97 ARG A CA 1
ATOM 782 C C . ARG A 1 97 ? -19.284 12.494 16.761 1.00 89.31 97 ARG A C 1
ATOM 784 O O . ARG A 1 97 ? -19.742 11.727 17.606 1.00 89.31 97 ARG A O 1
ATOM 791 N N . THR A 1 98 ? -18.524 12.093 15.755 1.00 90.38 98 THR A N 1
ATOM 792 C CA . THR A 1 98 ? -18.058 10.717 15.568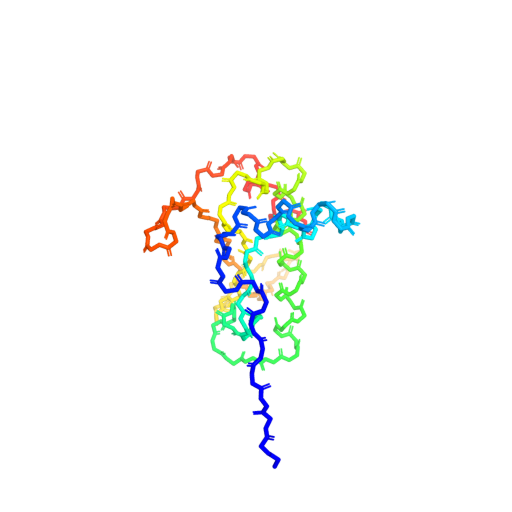 1.00 90.38 98 THR A CA 1
ATOM 793 C C . THR A 1 98 ? -16.547 10.654 15.751 1.00 90.38 98 THR A C 1
ATOM 795 O O . THR A 1 98 ? -15.860 11.667 15.651 1.00 90.38 98 THR A O 1
ATOM 798 N N . TYR A 1 99 ? -16.009 9.471 16.046 1.00 91.19 99 TYR A N 1
ATOM 799 C CA . TYR A 1 99 ? -14.565 9.256 16.136 1.00 91.19 99 TYR A CA 1
ATOM 800 C C . TYR A 1 99 ? -14.154 8.181 15.137 1.00 91.19 99 TYR A C 1
ATOM 802 O O . TYR A 1 99 ? -14.579 7.032 15.252 1.00 91.19 99 TYR A O 1
ATOM 810 N N . GLY A 1 100 ? -13.315 8.555 14.176 1.00 91.81 100 GLY A N 1
ATOM 811 C CA . GLY A 1 100 ? -12.777 7.659 13.153 1.00 91.81 100 GLY A CA 1
ATOM 812 C C . GLY A 1 100 ? -11.266 7.520 13.274 1.00 91.81 100 GLY A C 1
ATOM 813 O O . GLY A 1 100 ? -10.603 8.383 13.845 1.00 91.81 100 GLY A O 1
ATOM 814 N N . TYR A 1 101 ? -10.705 6.437 12.741 1.00 95.25 101 TYR A N 1
ATOM 815 C CA . TYR A 1 101 ? -9.253 6.310 12.643 1.00 95.25 101 TYR A CA 1
ATOM 816 C C . TYR A 1 101 ? -8.689 7.230 11.564 1.00 95.25 101 TYR A C 1
ATOM 818 O O . TYR A 1 101 ? -9.267 7.371 10.489 1.00 95.25 101 TYR A O 1
ATOM 826 N N . LEU A 1 102 ? -7.520 7.805 11.835 1.00 96.06 102 LEU A N 1
ATOM 827 C CA . LEU A 1 102 ? -6.7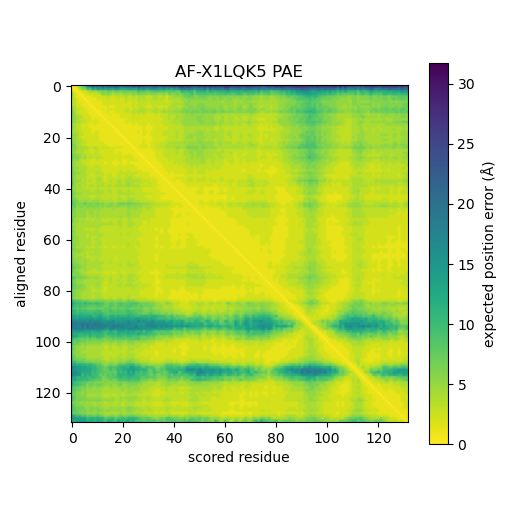74 8.557 10.836 1.00 96.06 102 LEU A CA 1
ATOM 828 C C . LEU A 1 102 ? -6.024 7.590 9.908 1.00 96.06 102 LEU A C 1
ATOM 830 O O . LEU A 1 102 ? -5.262 6.730 10.368 1.00 96.06 102 LEU A O 1
ATOM 834 N N . ILE A 1 103 ? -6.223 7.764 8.602 1.00 97.81 103 ILE A N 1
ATOM 835 C CA . ILE A 1 103 ? -5.478 7.080 7.541 1.00 97.81 103 ILE A CA 1
ATOM 836 C C . ILE A 1 103 ? -4.384 8.011 7.023 1.00 97.81 103 ILE A C 1
ATOM 838 O O . ILE A 1 103 ? -4.656 9.154 6.665 1.00 97.81 103 ILE A O 1
ATOM 842 N N . ALA A 1 104 ? -3.155 7.508 6.940 1.00 97.81 104 ALA A N 1
ATOM 843 C CA . ALA A 1 104 ? -2.073 8.176 6.230 1.00 97.81 104 ALA A CA 1
ATOM 844 C C . ALA A 1 104 ? -1.912 7.567 4.831 1.00 97.81 104 ALA A C 1
ATOM 846 O O . ALA A 1 104 ? -1.845 6.346 4.682 1.00 97.81 104 ALA A O 1
ATOM 847 N N . VAL A 1 105 ? -1.823 8.414 3.806 1.00 98.12 105 VAL A N 1
ATOM 848 C CA . VAL A 1 105 ? -1.489 7.991 2.439 1.00 98.12 105 VAL A CA 1
ATOM 849 C C . VAL A 1 105 ? 0.019 8.083 2.270 1.00 98.12 105 VAL A C 1
ATOM 851 O O . VAL A 1 105 ? 0.601 9.155 2.424 1.00 98.12 105 VAL A O 1
ATOM 854 N N . ARG A 1 106 ? 0.663 6.963 1.941 1.00 97.75 106 ARG A N 1
ATOM 855 C CA . ARG A 1 106 ? 2.096 6.914 1.647 1.00 97.75 106 ARG A CA 1
ATOM 856 C C . ARG A 1 106 ? 2.286 6.620 0.171 1.00 97.75 106 ARG A C 1
ATOM 858 O O . ARG A 1 106 ? 1.939 5.535 -0.277 1.00 97.75 106 ARG A O 1
ATOM 865 N N . ALA A 1 107 ? 2.858 7.569 -0.560 1.00 97.69 107 ALA A N 1
ATOM 866 C CA . ALA A 1 107 ? 3.258 7.412 -1.952 1.00 97.69 107 ALA A CA 1
ATOM 867 C C . ALA A 1 107 ? 4.702 7.881 -2.114 1.00 97.69 107 ALA A C 1
ATOM 869 O O . ALA A 1 107 ? 5.048 8.976 -1.665 1.00 97.69 107 ALA A O 1
ATOM 870 N N . ILE A 1 108 ? 5.541 7.043 -2.714 1.00 96.44 108 ILE A N 1
ATOM 871 C CA . ILE A 1 108 ? 6.978 7.283 -2.841 1.00 96.44 108 ILE A CA 1
ATOM 872 C C . ILE A 1 108 ? 7.486 6.929 -4.235 1.00 96.44 108 ILE A C 1
ATOM 874 O O . ILE A 1 108 ? 6.965 6.020 -4.888 1.00 96.44 108 ILE A O 1
ATOM 878 N N . ASN A 1 109 ? 8.546 7.623 -4.634 1.00 94.38 109 ASN A N 1
ATOM 879 C CA . ASN A 1 109 ? 9.400 7.279 -5.761 1.00 94.38 109 ASN A CA 1
ATOM 880 C C . ASN A 1 109 ? 10.746 6.795 -5.222 1.00 94.38 109 ASN A C 1
ATOM 882 O O . ASN A 1 109 ? 11.193 7.240 -4.165 1.00 94.38 109 ASN A O 1
ATOM 886 N N . SER A 1 110 ? 11.371 5.866 -5.932 1.00 89.69 110 SER A N 1
ATOM 887 C CA . SER A 1 110 ? 12.673 5.314 -5.575 1.00 89.69 110 SER A CA 1
ATOM 888 C C . SER A 1 110 ? 13.368 4.844 -6.844 1.00 89.69 110 SER A C 1
ATOM 890 O O . SER A 1 110 ? 12.722 4.227 -7.693 1.00 89.69 110 SER A O 1
ATOM 892 N N . GLU A 1 111 ? 14.655 5.155 -6.969 1.00 78.62 111 GLU A N 1
ATOM 893 C CA . GLU A 1 111 ? 15.488 4.715 -8.094 1.00 78.62 111 GLU A CA 1
ATOM 894 C C . GLU A 1 111 ? 16.174 3.374 -7.797 1.00 78.62 111 GLU A C 1
ATOM 896 O O . GLU A 1 111 ? 16.349 2.558 -8.698 1.00 78.62 111 GLU A O 1
ATOM 901 N N . ASP A 1 112 ? 16.506 3.113 -6.529 1.00 75.94 112 ASP A N 1
ATOM 902 C CA . ASP A 1 112 ? 17.365 2.000 -6.104 1.00 75.94 112 ASP A CA 1
ATOM 903 C C . ASP A 1 112 ? 16.769 1.135 -4.976 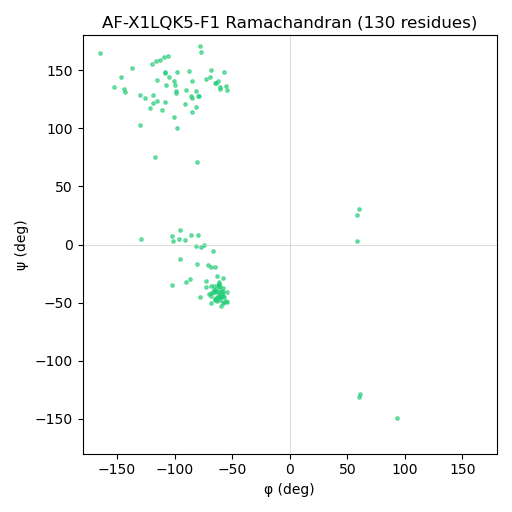1.00 75.94 112 ASP A C 1
ATOM 905 O O . ASP A 1 112 ? 17.430 0.234 -4.463 1.00 75.94 112 ASP A O 1
ATOM 909 N N . ALA A 1 113 ? 15.526 1.403 -4.564 1.00 72.88 113 ALA A N 1
ATOM 910 C CA . ALA A 1 113 ? 14.855 0.804 -3.405 1.00 72.88 113 ALA A CA 1
ATOM 911 C C . ALA A 1 113 ? 15.561 1.012 -2.044 1.00 72.88 113 ALA A C 1
ATOM 913 O O . ALA A 1 113 ? 15.066 0.516 -1.029 1.00 72.88 113 ALA A O 1
ATOM 914 N N . MET A 1 114 ? 16.672 1.754 -2.001 1.00 78.44 114 MET A N 1
ATOM 915 C CA . MET A 1 114 ? 17.438 2.088 -0.794 1.00 78.44 114 MET A CA 1
ATOM 916 C C . MET A 1 114 ? 17.148 3.516 -0.331 1.00 78.44 114 MET A C 1
ATOM 918 O O . MET A 1 114 ? 17.075 3.782 0.869 1.00 78.44 114 MET A O 1
ATOM 922 N N . THR A 1 115 ? 16.928 4.423 -1.279 1.00 84.69 115 THR A N 1
ATOM 923 C CA . THR A 1 115 ? 16.526 5.809 -1.052 1.00 84.69 115 THR A CA 1
ATOM 924 C C . THR A 1 115 ? 15.135 6.045 -1.625 1.00 84.69 115 THR A C 1
ATOM 926 O O . THR A 1 115 ? 14.75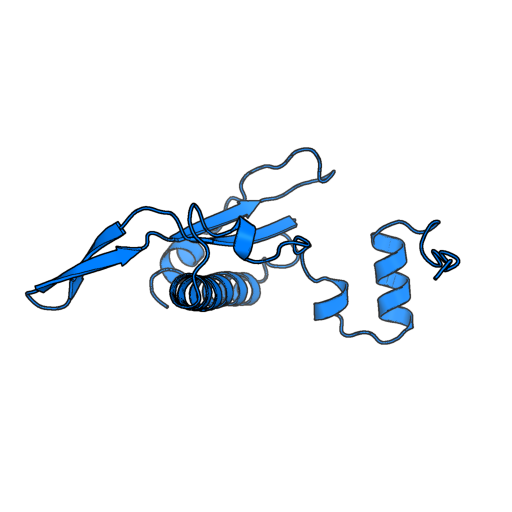2 5.481 -2.652 1.00 84.69 115 THR A O 1
ATOM 929 N N . ALA A 1 116 ? 14.320 6.833 -0.927 1.00 91.06 116 ALA A N 1
ATOM 930 C CA . ALA A 1 116 ? 12.957 7.097 -1.355 1.00 91.06 116 ALA A CA 1
ATOM 931 C C . ALA A 1 116 ? 12.544 8.529 -1.043 1.00 91.06 116 ALA A C 1
ATOM 933 O O . ALA A 1 116 ? 12.690 9.004 0.083 1.00 91.06 116 ALA A O 1
ATOM 934 N N . ASP A 1 117 ? 11.941 9.152 -2.043 1.00 93.94 117 ASP A N 1
ATOM 935 C CA . ASP A 1 117 ? 11.363 10.481 -1.971 1.00 93.94 117 ASP A CA 1
ATOM 936 C C . ASP A 1 117 ? 9.843 10.373 -1.920 1.00 93.94 117 ASP A C 1
ATOM 938 O O . ASP A 1 117 ? 9.235 9.529 -2.587 1.00 93.94 117 ASP A O 1
ATOM 942 N N . TRP A 1 118 ? 9.195 11.259 -1.167 1.00 94.75 118 TRP A N 1
ATOM 943 C CA . TRP A 1 118 ? 7.740 11.356 -1.220 1.00 94.75 118 TRP A CA 1
ATOM 944 C C . TRP A 1 118 ? 7.290 11.800 -2.620 1.00 94.75 118 TRP A C 1
ATOM 946 O O . TRP A 1 118 ? 7.899 12.662 -3.263 1.00 94.75 118 TRP A O 1
ATOM 956 N N . ALA A 1 119 ? 6.218 11.190 -3.120 1.00 96.44 119 ALA A N 1
ATOM 957 C CA . ALA A 1 119 ? 5.682 11.509 -4.433 1.00 96.44 119 ALA A CA 1
ATOM 958 C C . ALA A 1 119 ? 4.804 12.765 -4.375 1.00 96.44 119 ALA A C 1
ATOM 960 O O . ALA A 1 119 ? 3.906 12.876 -3.539 1.00 96.44 119 ALA A O 1
ATOM 961 N N . ARG A 1 120 ? 5.028 13.693 -5.310 1.00 95.88 120 ARG A N 1
ATOM 962 C CA . ARG A 1 120 ? 4.282 14.954 -5.428 1.00 95.88 120 ARG A CA 1
ATOM 963 C C . ARG A 1 120 ? 2.954 14.686 -6.146 1.00 95.88 120 ARG A C 1
ATOM 965 O O . ARG A 1 120 ? 2.791 15.010 -7.318 1.00 95.88 120 ARG A O 1
ATOM 972 N N . LEU A 1 121 ? 2.037 13.998 -5.464 1.00 97.38 121 LEU A N 1
ATOM 973 C CA . LEU A 1 121 ? 0.731 13.648 -6.026 1.00 97.38 121 LEU A CA 1
ATOM 974 C C . LEU A 1 121 ? -0.074 14.918 -6.362 1.00 97.38 121 LEU A C 1
ATOM 976 O O . LEU A 1 121 ? -0.054 15.860 -5.567 1.00 97.38 121 LEU A O 1
ATOM 980 N N . PRO A 1 122 ? -0.815 14.952 -7.489 1.00 97.62 122 PRO A N 1
ATOM 981 C CA . PRO A 1 122 ? -1.662 16.091 -7.827 1.00 97.62 122 PRO A CA 1
ATOM 982 C C . PRO A 1 122 ? -2.654 16.406 -6.707 1.00 97.62 122 PRO A C 1
ATOM 984 O O . PRO A 1 122 ? -3.297 15.497 -6.175 1.00 97.62 122 PRO A O 1
ATOM 987 N N . TYR A 1 123 ? -2.830 17.686 -6.383 1.00 97.00 123 TYR A N 1
ATOM 988 C CA . TYR A 1 123 ? -3.737 18.100 -5.310 1.00 97.00 123 TYR A CA 1
ATOM 989 C C . TYR A 1 123 ? -5.177 17.629 -5.541 1.00 97.00 123 TYR A C 1
ATOM 991 O O . TYR A 1 123 ? -5.809 17.146 -4.607 1.00 97.00 123 TYR A O 1
ATOM 999 N N . ASP A 1 124 ? -5.655 17.638 -6.787 1.00 96.81 124 ASP A N 1
ATOM 1000 C CA . ASP A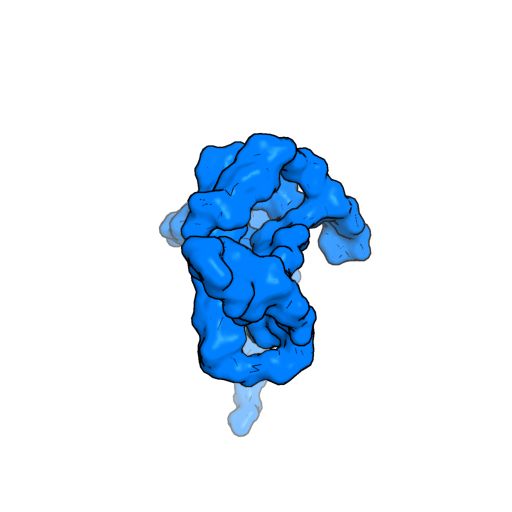 1 124 ? -6.984 17.117 -7.128 1.00 96.81 124 ASP A CA 1
ATOM 1001 C C . ASP A 1 124 ? -7.125 15.622 -6.822 1.00 96.81 124 ASP A C 1
ATOM 1003 O O . ASP A 1 124 ? -8.185 15.157 -6.409 1.00 96.81 124 ASP A O 1
ATOM 1007 N N . LEU A 1 125 ? -6.054 14.839 -6.998 1.00 97.31 125 LEU A N 1
ATOM 1008 C CA . LEU A 1 125 ? -6.058 13.427 -6.620 1.00 97.31 125 LEU A CA 1
ATOM 1009 C C . LEU A 1 125 ? -6.131 13.277 -5.097 1.00 97.31 125 LEU A C 1
ATOM 1011 O O . LEU A 1 125 ? -6.924 12.476 -4.604 1.00 97.31 125 LEU A O 1
ATOM 1015 N N . LEU A 1 126 ? -5.341 14.065 -4.363 1.00 97.12 126 LEU A N 1
ATOM 1016 C CA . LEU A 1 126 ? -5.357 14.070 -2.900 1.00 97.12 126 LEU A CA 1
ATOM 1017 C C . LEU A 1 126 ? -6.713 14.509 -2.336 1.00 97.12 126 LEU A C 1
ATOM 1019 O O . LEU A 1 126 ? -7.139 13.963 -1.328 1.00 97.12 126 LEU A O 1
ATOM 1023 N N . ALA A 1 127 ? -7.412 15.433 -2.997 1.00 96.44 127 ALA A N 1
ATOM 1024 C CA . ALA A 1 127 ? -8.755 15.860 -2.613 1.00 96.44 127 ALA A CA 1
ATOM 1025 C C . ALA A 1 127 ? -9.827 14.797 -2.914 1.00 96.44 127 ALA A C 1
ATOM 1027 O O . ALA A 1 127 ? -10.808 14.685 -2.182 1.00 96.44 127 ALA A O 1
ATOM 1028 N N . ARG A 1 128 ? -9.647 13.988 -3.970 1.00 96.12 128 ARG A N 1
ATOM 1029 C CA . ARG A 1 128 ? -10.593 12.917 -4.330 1.00 96.12 128 ARG A CA 1
ATOM 1030 C C . ARG A 1 128 ? -10.544 11.717 -3.392 1.00 96.12 128 ARG A C 1
ATOM 1032 O O . ARG A 1 128 ? -11.593 11.134 -3.146 1.00 96.12 128 ARG A O 1
ATOM 1039 N N . ILE A 1 129 ? -9.364 11.336 -2.897 1.00 97.00 129 ILE A N 1
ATOM 1040 C CA . ILE A 1 129 ? -9.193 10.126 -2.073 1.00 97.00 129 ILE A CA 1
ATOM 1041 C C . ILE A 1 129 ? -10.089 10.143 -0.813 1.00 97.00 129 ILE A C 1
ATOM 1043 O O . ILE A 1 129 ? -10.795 9.161 -0.612 1.00 97.00 129 ILE A O 1
ATOM 1047 N N . PRO A 1 130 ? -10.132 11.216 0.005 1.00 91.81 130 PRO A N 1
ATOM 1048 C CA . PRO A 1 130 ? -10.986 11.277 1.196 1.00 91.81 130 PRO A CA 1
ATOM 1049 C C . PRO A 1 130 ? -12.492 11.327 0.910 1.00 91.81 130 PRO A C 1
ATOM 1051 O O . PRO A 1 130 ? -13.282 11.082 1.813 1.00 91.81 130 PRO A O 1
ATOM 1054 N N . GLY A 1 131 ? -12.898 11.696 -0.310 1.00 87.62 131 GLY A N 1
ATOM 1055 C CA . GLY A 1 131 ? -14.307 11.783 -0.714 1.00 87.62 131 GLY A CA 1
ATOM 1056 C C . GLY A 1 131 ? -14.904 10.459 -1.208 1.00 87.62 131 GLY A C 1
ATOM 1057 O O . GLY A 1 131 ? -15.993 10.467 -1.785 1.00 87.62 131 GLY A O 1
ATOM 1058 N N . ARG A 1 132 ? -14.176 9.349 -1.064 1.00 88.25 132 ARG A N 1
ATOM 1059 C CA . ARG A 1 132 ? -14.574 7.989 -1.445 1.00 88.25 132 ARG A CA 1
ATOM 1060 C C . ARG A 1 132 ? -14.721 7.120 -0.208 1.00 88.25 132 ARG A C 1
ATOM 1062 O O . ARG A 1 132 ? -15.618 6.254 -0.254 1.00 88.25 132 ARG A O 1
#

pLDDT: mean 94.39, std 5.81, range [56.44, 98.56]

Solvent-accessible surface area (backbone atoms only — not comparable to full-atom values): 8180 Å² total; per-residue (Å²): 136,90,81,86,89,83,67,93,60,73,90,53,54,76,66,54,52,34,53,52,36,50,75,70,67,47,60,63,73,66,61,67,48,60,86,75,61,91,74,47,68,56,80,34,35,50,72,85,83,45,72,68,59,50,52,55,39,51,54,49,26,49,49,48,47,50,54,35,47,76,69,68,40,56,85,74,38,48,42,69,43,45,29,34,47,76,47,71,44,83,44,78,60,87,97,42,82,43,78,44,70,43,72,46,80,48,43,27,34,50,92,75,85,82,54,75,45,78,51,88,70,55,67,71,58,64,61,49,55,84,77,109

InterPro domains:
  IPR001674 GMP synthase, C-terminal [PF00958] (66-130)
  IPR014729 Rossmann-like alpha/beta/alpha sandwich fold [G3DSA:3.40.50.620] (1-43)
  IPR025777 GMP synthetase ATP pyrophosphatase domain [PS51553] (1-33)

Mean predicted aligned error: 4.29 Å

Secondary structure (DSSP, 8-state):
--PPP--TTTT--HHHHHHHHHHTT--HHHHTPPP--TTGGGGGBSS---HHHHHHHHHHHHHHHHHHHHTT-TTT-SEEEEEEEEEEEEEEETTEEEEEEEEEEEEEE-SSSSS-EE----HHHHHHGGG-